Protein AF-A0A0T9E799-F1 (afdb_monomer_lite)

pLDDT: mean 74.89, std 10.92, range [45.69, 91.25]

InterPro domains:
  IPR024516 Mammalian cell 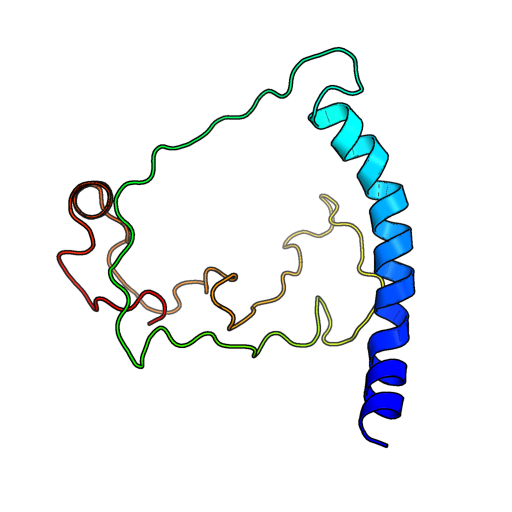entry, C-terminal [PF11887] (2-67)

Foldseek 3Di:
DVVVVVCVQQVQQVVLVVVVCVVCVVVVCVQCQVVPDHHDDDDDQFADEQDDDPPQQPFDDQFAAFQHGGHHNDDDDDPVCPVPGGGDDPGLPDPPPCPDDDDPPPDPVCSYPNDPDDDSHSHD

Secondary structure (DSSP, 8-state):
-HHHHHHHHHHHHHHHHHHHHHHHHHHHHIIIIITSS----------PPPPP-TTTTPPP-B---HHHHSSS-PPP--TTS-SPP----BTTTS-----S----SS-HHHHHH---SS---S--

Sequence (124 aa):
MPTATLLDTYSPELFCMIRNFHDAAPKVADAVGGNGYSLAAAGTILGAPNPYVYPDNLPRVNAHGGPGGRPGCWQTITRELWPAPYLVMDTGASLAPYNHVELGQPMFTEYVWGRQYGENTINP

Structure (mmCIF, N/CA/C/O backbone):
data_AF-A0A0T9E799-F1
#
_entry.id   AF-A0A0T9E799-F1
#
loop_
_atom_site.group_PDB
_atom_site.id
_atom_site.type_symbol
_atom_site.label_atom_id
_atom_site.label_alt_id
_atom_site.label_comp_id
_atom_site.label_asym_id
_atom_site.label_entity_id
_atom_site.label_seq_id
_atom_site.pdbx_PDB_ins_code
_atom_site.Cartn_x
_atom_site.Cartn_y
_atom_site.Cartn_z
_atom_site.occupancy
_atom_site.B_iso_or_equiv
_atom_site.auth_seq_id
_atom_site.auth_comp_id
_atom_site.auth_asym_id
_atom_site.auth_atom_id
_atom_site.pdbx_PDB_model_num
ATOM 1 N N . MET A 1 1 ? -30.409 4.178 9.024 1.00 45.69 1 MET A N 1
ATOM 2 C CA . MET A 1 1 ? -29.671 4.701 7.854 1.00 45.69 1 MET A CA 1
ATOM 3 C C . MET A 1 1 ? -28.487 3.788 7.589 1.00 45.69 1 MET A C 1
ATOM 5 O O . MET A 1 1 ? -27.733 3.570 8.530 1.00 45.69 1 MET A O 1
ATOM 9 N N . PRO A 1 2 ? -28.322 3.247 6.372 1.00 74.50 2 PRO A N 1
ATOM 10 C CA . PRO A 1 2 ? -27.256 2.285 6.066 1.00 74.50 2 PRO A CA 1
ATOM 11 C C . PRO A 1 2 ? -25.843 2.857 6.276 1.00 74.50 2 PRO A C 1
ATOM 13 O O . PRO A 1 2 ? -24.923 2.123 6.616 1.00 74.50 2 PRO A O 1
ATOM 16 N N . THR A 1 3 ? -25.677 4.177 6.173 1.00 83.88 3 THR A N 1
ATOM 17 C CA . THR A 1 3 ? -24.398 4.872 6.380 1.00 83.88 3 THR A CA 1
ATOM 18 C C . THR A 1 3 ? -23.917 4.865 7.831 1.00 83.88 3 THR A C 1
ATOM 20 O O . THR A 1 3 ? -22.724 4.719 8.064 1.00 83.88 3 THR A O 1
ATOM 23 N N . ALA A 1 4 ? -24.819 4.982 8.811 1.00 88.88 4 ALA A N 1
ATOM 24 C CA . ALA A 1 4 ? -24.445 5.003 10.227 1.00 88.88 4 ALA A CA 1
ATOM 25 C C . ALA A 1 4 ? -23.967 3.626 10.712 1.00 88.88 4 ALA A C 1
ATOM 27 O O . ALA A 1 4 ? -22.967 3.539 11.412 1.00 88.88 4 ALA A O 1
ATOM 28 N N . THR A 1 5 ? -24.632 2.548 10.286 1.00 87.81 5 THR A N 1
ATOM 29 C CA . THR A 1 5 ? -24.215 1.168 10.589 1.00 87.81 5 THR A CA 1
ATOM 30 C C . THR A 1 5 ? -22.874 0.826 9.941 1.00 87.81 5 THR A C 1
ATOM 32 O O . THR A 1 5 ? -22.042 0.156 10.550 1.00 87.81 5 THR A O 1
ATOM 35 N N . LEU A 1 6 ? -22.638 1.310 8.718 1.00 86.06 6 LEU A N 1
ATOM 36 C CA . LEU A 1 6 ? -21.361 1.129 8.035 1.00 86.06 6 LEU A CA 1
ATOM 37 C C . LEU A 1 6 ? -20.249 1.908 8.748 1.00 86.06 6 LEU A C 1
ATOM 39 O O . LEU A 1 6 ? -19.198 1.343 9.030 1.00 86.06 6 LEU A O 1
ATOM 43 N N . LEU A 1 7 ? -20.501 3.165 9.123 1.00 88.19 7 LEU A N 1
ATOM 44 C CA . LEU A 1 7 ? -19.548 3.954 9.900 1.00 88.19 7 LEU A CA 1
ATOM 45 C C . LEU A 1 7 ? -19.225 3.295 11.245 1.00 88.19 7 LEU A C 1
ATOM 47 O O . LEU A 1 7 ? -18.063 3.257 11.614 1.00 88.19 7 LEU A O 1
ATOM 51 N N . ASP A 1 8 ? -20.217 2.751 11.949 1.00 88.06 8 ASP A N 1
ATOM 52 C CA . ASP A 1 8 ? -20.006 2.048 13.220 1.00 88.06 8 ASP A CA 1
ATOM 53 C C . ASP A 1 8 ? -19.108 0.812 13.036 1.00 88.06 8 ASP A C 1
ATOM 55 O O . ASP A 1 8 ? -18.105 0.657 13.734 1.00 88.06 8 ASP A O 1
ATOM 59 N N . THR A 1 9 ? -19.387 0.011 11.999 1.00 85.06 9 THR A N 1
ATOM 60 C CA . THR A 1 9 ? -18.613 -1.192 11.641 1.00 85.06 9 THR A CA 1
ATOM 61 C C . THR A 1 9 ? -17.149 -0.869 11.321 1.00 85.06 9 THR A C 1
ATOM 63 O O . THR A 1 9 ? -16.252 -1.590 11.752 1.00 85.06 9 THR A O 1
ATOM 66 N N . TYR A 1 10 ? -16.903 0.214 10.579 1.00 85.12 10 TYR A N 1
ATOM 67 C CA . TYR A 1 10 ? -15.571 0.615 10.112 1.00 85.12 10 TYR A CA 1
ATOM 68 C C . TYR A 1 10 ? -14.893 1.679 10.995 1.00 85.12 10 TYR A C 1
ATOM 70 O O . TYR A 1 10 ? -13.739 2.030 10.762 1.00 85.12 10 TYR A O 1
ATOM 78 N N . SER A 1 11 ? -15.554 2.169 12.047 1.00 88.25 11 SER A N 1
ATOM 79 C CA . SER A 1 11 ? -15.011 3.195 12.950 1.00 88.25 11 SER A CA 1
ATOM 80 C C . SER A 1 11 ? -13.632 2.861 13.545 1.0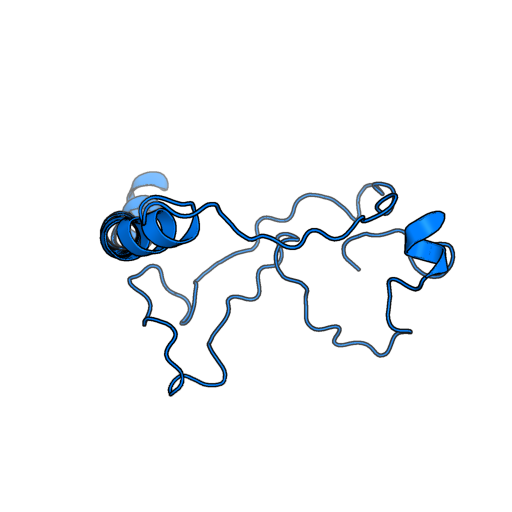0 88.25 11 SER A C 1
ATOM 82 O O . SER A 1 11 ? -12.813 3.782 13.648 1.00 88.25 11 SER A O 1
ATOM 84 N N . PRO A 1 12 ? -13.290 1.590 13.867 1.00 86.56 12 PRO A N 1
ATOM 85 C CA . PRO A 1 12 ? -11.967 1.266 14.393 1.00 86.56 12 PRO A CA 1
ATOM 86 C C . PRO A 1 12 ? -10.843 1.516 13.380 1.00 86.56 12 PRO A C 1
ATOM 88 O O . PRO A 1 12 ? -9.722 1.826 13.781 1.00 86.56 12 PRO A O 1
ATOM 91 N N . GLU A 1 13 ? -11.113 1.428 12.072 1.00 84.38 13 GLU A N 1
ATOM 92 C CA . GLU A 1 13 ? -10.096 1.646 11.036 1.00 84.38 13 GLU A CA 1
ATOM 93 C C . GLU A 1 13 ? -9.587 3.082 11.005 1.00 84.38 13 GLU A C 1
ATOM 95 O O . GLU A 1 13 ? -8.401 3.286 10.764 1.00 84.38 13 GLU A O 1
ATOM 100 N N . LEU A 1 14 ? -10.432 4.074 11.303 1.00 86.88 14 LEU A N 1
ATOM 101 C CA . LEU A 1 14 ? -10.018 5.481 11.331 1.00 86.88 14 LEU A CA 1
ATOM 102 C C . LEU A 1 14 ? -8.944 5.723 12.394 1.00 86.88 14 LEU A C 1
ATOM 104 O O . LEU A 1 14 ? -7.918 6.350 12.128 1.00 86.88 14 LEU A O 1
ATOM 108 N N . PHE A 1 15 ? -9.152 5.175 13.592 1.00 88.69 15 PHE A N 1
ATOM 109 C CA . PHE A 1 15 ? -8.154 5.238 14.654 1.00 88.69 15 PHE A CA 1
ATOM 110 C C . PHE A 1 15 ? -6.859 4.523 14.243 1.00 88.69 15 PHE A C 1
ATOM 112 O O . PHE A 1 15 ? -5.763 5.061 14.408 1.00 88.69 15 PHE A O 1
ATOM 119 N N . CYS A 1 16 ? -6.976 3.327 13.665 1.00 87.31 16 CYS A N 1
ATOM 120 C CA . CYS A 1 16 ? -5.823 2.525 13.273 1.00 87.31 16 CYS A CA 1
ATOM 121 C C . CYS A 1 16 ? -5.042 3.135 12.106 1.00 87.31 16 CYS A C 1
ATOM 123 O O . CYS A 1 16 ? -3.816 3.055 12.106 1.00 87.31 16 CYS A O 1
ATOM 125 N N . MET A 1 17 ? -5.718 3.798 11.163 1.00 86.31 17 MET A N 1
ATOM 126 C CA . MET A 1 17 ? -5.088 4.603 10.121 1.00 86.31 17 MET A CA 1
ATOM 127 C C . MET A 1 17 ? -4.183 5.653 10.771 1.00 86.31 17 MET A C 1
ATOM 129 O O . MET A 1 17 ? -2.982 5.653 10.520 1.00 86.31 17 MET A O 1
ATOM 133 N N . ILE A 1 18 ? -4.728 6.497 11.652 1.00 91.25 18 ILE A N 1
ATOM 134 C CA . ILE A 1 18 ? -3.975 7.592 12.283 1.00 91.25 18 ILE A CA 1
ATOM 135 C C . ILE A 1 18 ? -2.782 7.054 13.084 1.00 91.25 18 ILE A C 1
ATOM 137 O O . ILE A 1 18 ? -1.658 7.525 12.904 1.00 91.25 18 ILE A O 1
ATOM 141 N N . ARG A 1 19 ? -3.002 6.037 13.928 1.00 90.12 19 ARG A N 1
ATOM 142 C CA . ARG A 1 19 ? -1.941 5.409 14.730 1.00 90.12 19 ARG A CA 1
ATOM 143 C C . ARG A 1 19 ? -0.825 4.841 13.851 1.00 90.12 19 ARG A C 1
ATOM 145 O O . ARG A 1 19 ? 0.347 5.109 14.085 1.00 90.12 19 ARG A O 1
ATOM 152 N N . ASN A 1 20 ? -1.181 4.079 12.819 1.00 87.31 20 ASN A N 1
ATOM 153 C CA . ASN A 1 20 ? -0.188 3.446 11.956 1.00 87.31 20 ASN A CA 1
ATOM 154 C C . ASN A 1 20 ? 0.563 4.480 11.104 1.00 87.31 20 ASN A C 1
ATOM 156 O O . ASN A 1 20 ? 1.752 4.299 10.858 1.00 87.31 20 ASN A O 1
ATOM 160 N N . PHE A 1 21 ? -0.086 5.576 10.691 1.00 87.81 21 PHE A N 1
ATOM 161 C CA . PHE A 1 21 ? 0.598 6.690 10.029 1.00 87.81 21 PHE A CA 1
ATOM 162 C C . PHE A 1 21 ? 1.619 7.353 10.949 1.00 87.81 21 PHE A C 1
ATOM 164 O O . PHE A 1 21 ? 2.731 7.616 10.503 1.00 87.81 21 PHE A O 1
ATOM 171 N N . HIS A 1 22 ? 1.282 7.576 12.220 1.00 90.81 22 HIS A N 1
ATOM 172 C CA . HIS A 1 22 ? 2.232 8.091 13.206 1.00 90.81 22 HIS A CA 1
ATOM 173 C C . HIS A 1 22 ? 3.469 7.184 13.333 1.00 90.81 22 HIS A C 1
ATOM 175 O O . HIS A 1 22 ? 4.596 7.672 13.300 1.00 90.81 22 HIS A O 1
ATOM 181 N N . ASP A 1 23 ? 3.275 5.865 13.399 1.00 89.38 23 ASP A N 1
ATOM 182 C CA . ASP A 1 23 ? 4.375 4.907 13.576 1.00 89.38 23 ASP A CA 1
ATOM 183 C C . ASP A 1 23 ? 5.196 4.670 12.291 1.00 89.38 23 ASP A C 1
ATOM 185 O O . ASP A 1 23 ? 6.379 4.315 12.352 1.00 89.38 23 ASP A O 1
ATOM 189 N N . ALA A 1 24 ? 4.575 4.830 11.117 1.00 87.62 24 ALA A N 1
ATOM 190 C CA . ALA A 1 24 ? 5.209 4.634 9.813 1.00 87.62 24 ALA A CA 1
ATOM 191 C C . ALA A 1 24 ? 5.902 5.898 9.285 1.00 87.62 24 ALA A C 1
ATOM 193 O O . ALA A 1 24 ? 6.944 5.785 8.640 1.00 87.62 24 ALA A O 1
ATOM 194 N N . ALA A 1 25 ? 5.365 7.087 9.574 1.00 90.44 25 ALA A N 1
ATOM 195 C CA . ALA A 1 25 ? 5.890 8.365 9.098 1.00 90.44 25 ALA A CA 1
ATOM 196 C C . ALA A 1 25 ? 7.401 8.555 9.332 1.00 90.44 25 ALA A C 1
ATOM 198 O O . ALA A 1 25 ? 8.085 8.866 8.356 1.00 90.44 25 ALA A O 1
ATOM 199 N N . PRO A 1 26 ? 7.969 8.330 10.537 1.00 90.38 26 PRO A N 1
ATOM 200 C CA . PRO A 1 26 ? 9.407 8.511 10.741 1.00 90.38 26 PRO A CA 1
ATOM 201 C C . PRO A 1 26 ? 10.240 7.497 9.944 1.00 90.38 26 PRO A C 1
ATOM 203 O O . PRO A 1 26 ? 11.259 7.855 9.367 1.00 90.38 26 PRO A O 1
ATOM 206 N N . LYS A 1 27 ? 9.772 6.248 9.823 1.00 87.56 27 LYS A N 1
ATOM 207 C CA . LYS A 1 27 ? 10.468 5.196 9.060 1.00 87.56 27 LYS A CA 1
ATOM 208 C C . LYS A 1 27 ? 10.508 5.514 7.568 1.00 87.56 27 LYS A C 1
ATOM 210 O O . LYS A 1 27 ? 11.519 5.289 6.911 1.00 87.56 27 LYS A O 1
ATOM 215 N N . VAL A 1 28 ? 9.399 6.027 7.033 1.00 86.50 28 VAL A N 1
ATOM 216 C CA . VAL A 1 28 ? 9.327 6.476 5.640 1.00 86.50 28 VAL A CA 1
ATOM 217 C C . VAL A 1 28 ? 10.208 7.701 5.446 1.00 86.50 28 VAL A C 1
ATOM 219 O O . VAL A 1 28 ? 10.962 7.724 4.482 1.00 86.50 28 VAL A O 1
ATOM 222 N N . ALA A 1 29 ? 10.166 8.673 6.364 1.00 87.94 29 ALA A N 1
ATOM 223 C CA . ALA A 1 29 ? 11.025 9.851 6.313 1.00 87.94 29 ALA A CA 1
ATOM 224 C C . ALA A 1 29 ? 12.504 9.452 6.223 1.00 87.94 29 ALA A C 1
ATOM 226 O O . ALA A 1 29 ? 13.184 9.898 5.306 1.00 87.94 29 ALA A O 1
ATOM 227 N N . ASP A 1 30 ? 12.975 8.540 7.075 1.00 87.25 30 ASP A N 1
ATOM 228 C CA . ASP A 1 30 ? 14.351 8.033 7.017 1.00 87.25 30 ASP A CA 1
ATOM 229 C C . ASP A 1 30 ? 14.667 7.322 5.692 1.00 87.25 30 ASP A C 1
ATOM 231 O O . ASP A 1 30 ? 15.753 7.499 5.142 1.00 87.25 30 ASP A O 1
ATOM 235 N N . ALA A 1 31 ? 13.725 6.553 5.139 1.00 85.62 31 ALA A N 1
ATOM 236 C CA . ALA A 1 31 ? 13.921 5.839 3.876 1.00 85.62 31 ALA A CA 1
ATOM 237 C C . ALA A 1 31 ? 13.979 6.768 2.650 1.00 85.62 31 ALA A C 1
ATOM 239 O O . ALA A 1 31 ? 14.699 6.478 1.694 1.00 85.62 31 ALA A O 1
ATOM 240 N N . VAL A 1 32 ? 13.226 7.875 2.663 1.00 87.50 32 VAL A N 1
ATOM 241 C CA . VAL A 1 32 ? 13.140 8.826 1.538 1.00 87.50 32 VAL A CA 1
ATOM 242 C C . VAL A 1 32 ? 14.101 10.014 1.655 1.00 87.50 32 VAL A C 1
ATOM 244 O O . VAL A 1 32 ? 14.094 10.888 0.791 1.00 87.50 32 VAL A O 1
ATOM 247 N N . GLY A 1 33 ? 14.942 10.034 2.691 1.00 84.06 33 GLY A N 1
ATOM 248 C CA . GLY A 1 33 ? 16.059 10.970 2.828 1.00 84.06 33 GLY A CA 1
ATOM 249 C C . GLY A 1 33 ? 15.954 12.025 3.927 1.00 84.06 33 GLY A C 1
ATOM 250 O O . GLY A 1 33 ? 16.784 12.927 4.015 1.00 84.06 33 GLY A O 1
ATOM 251 N N . GLY A 1 34 ? 14.984 11.887 4.829 1.00 83.94 34 GLY A N 1
ATOM 252 C CA . GLY A 1 34 ? 14.924 12.616 6.100 1.00 83.94 34 GLY A CA 1
ATOM 253 C C . GLY A 1 34 ? 16.109 12.333 7.035 1.00 83.94 34 GLY A C 1
ATOM 254 O O . GLY A 1 34 ? 16.361 13.112 7.949 1.00 83.94 34 GLY A O 1
ATOM 255 N N . ASN A 1 35 ? 16.887 11.281 6.760 1.00 83.88 35 ASN A N 1
ATOM 256 C CA . ASN A 1 35 ? 18.142 10.945 7.436 1.00 83.88 35 ASN A CA 1
ATOM 257 C C . ASN A 1 35 ? 19.385 11.655 6.848 1.00 83.88 35 ASN A C 1
ATOM 259 O O . ASN A 1 35 ? 20.507 11.362 7.262 1.00 83.88 35 ASN A O 1
ATOM 263 N N . GLY A 1 36 ? 19.211 12.554 5.871 1.00 84.81 36 GLY A N 1
ATOM 264 C CA . GLY A 1 36 ? 20.301 13.286 5.214 1.00 84.81 36 GLY A CA 1
ATOM 265 C C . GLY A 1 36 ? 20.970 12.552 4.044 1.00 84.81 36 GLY A C 1
ATOM 266 O O . GLY A 1 36 ? 21.870 13.112 3.421 1.00 84.81 36 GLY A O 1
ATOM 267 N N . TYR A 1 37 ? 20.528 11.336 3.714 1.00 83.44 37 TYR A N 1
ATOM 268 C CA . TYR A 1 37 ? 20.956 10.584 2.531 1.00 83.44 37 TYR A CA 1
ATOM 269 C C . TYR A 1 37 ? 19.852 10.571 1.467 1.00 83.44 37 TYR A C 1
ATOM 271 O O . TYR A 1 37 ? 18.704 10.867 1.759 1.00 83.44 37 TYR A O 1
ATOM 279 N N . SER A 1 38 ? 20.163 10.256 0.208 1.00 82.50 38 SER A N 1
ATOM 280 C CA . SER A 1 38 ? 19.126 10.135 -0.826 1.00 82.50 38 SER A CA 1
ATOM 281 C C . SER A 1 38 ? 18.402 8.789 -0.747 1.00 82.50 38 SER A C 1
ATOM 283 O O .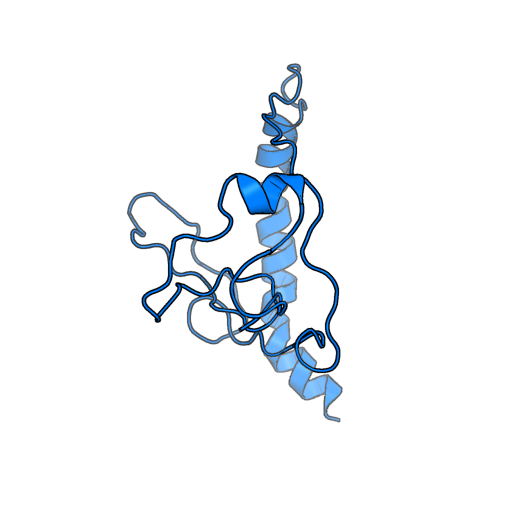 SER A 1 38 ? 19.005 7.775 -0.393 1.00 82.50 38 SER A O 1
ATOM 285 N N . LEU A 1 39 ? 17.137 8.759 -1.176 1.00 85.25 39 LEU A N 1
ATOM 286 C CA . LEU A 1 39 ? 16.414 7.515 -1.447 1.00 85.25 39 LEU A CA 1
ATOM 287 C C . LEU A 1 39 ? 17.206 6.656 -2.450 1.00 85.25 39 LEU A C 1
ATOM 289 O O . LEU A 1 39 ? 17.473 7.091 -3.570 1.00 85.25 39 LEU A O 1
ATOM 293 N N . ALA A 1 40 ? 17.540 5.425 -2.063 1.00 76.75 40 ALA A N 1
ATOM 294 C CA . ALA A 1 40 ? 18.083 4.413 -2.963 1.00 76.75 40 ALA A CA 1
ATOM 295 C C . ALA A 1 40 ? 16.957 3.459 -3.379 1.00 76.75 40 ALA A C 1
ATOM 297 O O . ALA A 1 40 ? 16.538 2.604 -2.600 1.00 76.75 40 ALA A O 1
ATOM 298 N N . ALA A 1 41 ? 16.457 3.611 -4.605 1.00 77.44 41 ALA A N 1
ATOM 299 C CA . ALA A 1 41 ? 15.436 2.737 -5.174 1.00 77.44 41 ALA A CA 1
ATOM 300 C C . ALA A 1 41 ? 15.946 2.066 -6.452 1.00 77.44 41 ALA A C 1
ATOM 302 O O . ALA A 1 41 ? 16.633 2.685 -7.263 1.00 77.44 41 ALA A O 1
ATOM 303 N N . ALA A 1 42 ? 15.575 0.801 -6.637 1.00 79.12 42 ALA A N 1
ATOM 304 C CA . ALA A 1 42 ? 15.762 0.078 -7.886 1.00 79.12 42 ALA A CA 1
ATOM 305 C C . ALA A 1 42 ? 14.411 -0.006 -8.604 1.00 79.12 42 ALA A C 1
ATOM 307 O O . ALA A 1 42 ? 13.450 -0.553 -8.066 1.00 79.12 42 ALA A O 1
ATOM 308 N N . GLY A 1 43 ? 14.336 0.564 -9.804 1.00 73.19 43 GLY A N 1
ATOM 309 C CA . GLY A 1 43 ? 13.193 0.408 -10.697 1.00 73.19 43 GLY A CA 1
ATOM 310 C C . GLY A 1 43 ? 13.430 -0.725 -11.690 1.00 73.19 43 GLY A C 1
ATOM 311 O O . GLY A 1 43 ? 14.570 -1.018 -12.050 1.00 73.19 43 GLY A O 1
ATOM 312 N N . THR A 1 44 ? 12.351 -1.338 -12.164 1.00 72.38 44 THR A N 1
ATOM 313 C CA . THR A 1 44 ? 12.380 -2.205 -13.346 1.00 72.38 44 THR A CA 1
ATOM 314 C C . THR A 1 44 ? 11.662 -1.496 -14.485 1.00 72.38 44 THR A C 1
ATOM 316 O O . THR A 1 44 ? 10.656 -0.819 -14.271 1.00 72.38 44 THR A O 1
ATOM 319 N N . ILE A 1 45 ? 12.196 -1.612 -15.702 1.00 67.88 45 ILE A N 1
ATOM 320 C CA . ILE A 1 45 ? 11.474 -1.172 -16.894 1.00 67.88 45 ILE A CA 1
ATOM 321 C C . ILE A 1 45 ? 10.491 -2.287 -17.232 1.00 67.88 45 ILE A C 1
ATOM 323 O O . ILE A 1 45 ? 10.891 -3.382 -17.622 1.00 67.88 45 ILE A O 1
ATOM 327 N N . LEU A 1 46 ? 9.209 -2.001 -17.038 1.00 68.19 46 LEU A N 1
ATOM 328 C CA . LEU A 1 46 ? 8.113 -2.855 -17.470 1.00 68.19 46 LEU A CA 1
ATOM 329 C C . LEU A 1 46 ? 7.672 -2.366 -18.852 1.00 68.19 46 LEU A C 1
ATOM 331 O O . LEU A 1 46 ? 7.528 -1.160 -19.057 1.00 68.19 46 LEU A O 1
ATOM 335 N N . GLY A 1 47 ? 7.514 -3.277 -19.810 1.00 67.25 47 GLY A N 1
ATOM 336 C CA . GLY A 1 47 ? 6.986 -2.912 -21.121 1.00 67.25 47 GLY A CA 1
ATOM 337 C C . GLY A 1 47 ? 5.466 -2.813 -21.135 1.00 67.25 47 GLY A C 1
ATOM 338 O O . GLY A 1 47 ? 4.832 -2.585 -20.103 1.00 67.25 47 GLY A O 1
ATOM 339 N N . ALA A 1 48 ? 4.884 -2.931 -22.327 1.00 68.75 48 ALA A N 1
ATOM 340 C CA . ALA A 1 48 ? 3.463 -2.680 -22.520 1.00 68.75 48 ALA A CA 1
ATOM 341 C C . ALA A 1 48 ? 2.610 -3.678 -21.710 1.00 68.75 48 ALA A C 1
ATOM 343 O O . ALA A 1 48 ? 2.757 -4.888 -21.901 1.00 68.75 48 ALA A O 1
ATOM 344 N N . PRO A 1 49 ? 1.718 -3.199 -20.822 1.00 68.25 49 PRO A N 1
ATOM 345 C CA . PRO A 1 49 ? 0.778 -4.075 -20.139 1.00 68.25 49 PRO A CA 1
ATOM 346 C C . PRO A 1 49 ? -0.223 -4.667 -21.137 1.00 68.25 49 PRO A C 1
ATOM 348 O O . PRO A 1 49 ? -0.416 -4.145 -22.240 1.00 68.25 49 PRO A O 1
ATOM 351 N N . ASN A 1 50 ? -0.893 -5.743 -20.729 1.00 71.88 50 ASN A N 1
ATOM 352 C CA . ASN A 1 50 ? -1.932 -6.366 -21.546 1.00 71.88 50 ASN A CA 1
ATOM 353 C C . ASN A 1 50 ? -3.075 -5.379 -21.839 1.00 71.88 50 ASN A C 1
ATOM 355 O O . ASN A 1 50 ? -3.410 -4.550 -20.985 1.00 71.88 50 ASN A O 1
ATOM 359 N N . PRO A 1 51 ? -3.679 -5.450 -23.040 1.00 73.94 51 PRO A N 1
ATOM 360 C CA . PRO A 1 51 ? -4.782 -4.577 -23.403 1.00 73.94 51 PRO A CA 1
ATOM 361 C C . PRO A 1 51 ? -5.993 -4.815 -22.499 1.00 73.94 51 PRO A C 1
ATOM 363 O O . PRO A 1 51 ? -6.257 -5.924 -22.036 1.00 73.94 51 PRO A O 1
ATOM 366 N N . TYR A 1 52 ? -6.765 -3.756 -22.270 1.00 74.31 52 TYR A N 1
ATOM 367 C CA . TYR A 1 52 ? -8.014 -3.864 -21.534 1.00 74.31 52 TYR A CA 1
ATOM 368 C C . TYR A 1 52 ? -9.061 -4.631 -22.356 1.00 74.31 52 TYR A C 1
ATOM 370 O O . TYR A 1 52 ? -9.383 -4.219 -23.471 1.00 74.31 52 TYR A O 1
ATOM 378 N N . VAL A 1 53 ? -9.629 -5.701 -21.797 1.00 80.06 53 VAL A N 1
ATOM 379 C CA . VAL A 1 53 ? -10.707 -6.485 -22.411 1.00 80.06 53 VAL A CA 1
ATOM 380 C C . VAL A 1 53 ? -11.975 -6.319 -21.579 1.00 80.06 53 VAL A C 1
ATOM 382 O O . VAL A 1 53 ? -12.003 -6.630 -20.391 1.00 80.06 53 VAL A O 1
ATOM 385 N N . TYR A 1 54 ? -13.029 -5.792 -22.201 1.00 78.69 54 TYR A N 1
ATOM 386 C CA . TYR A 1 54 ? -14.358 -5.709 -21.599 1.00 78.69 54 TYR A CA 1
ATOM 387 C C . TYR A 1 54 ? -15.147 -6.992 -21.911 1.00 78.69 54 TYR A C 1
ATOM 389 O O . TYR A 1 54 ? -15.141 -7.398 -23.076 1.00 78.69 54 TYR A O 1
ATOM 397 N N . PRO A 1 55 ? -15.880 -7.589 -20.949 1.00 82.94 55 PRO A N 1
ATOM 398 C CA . PRO A 1 55 ? -16.109 -7.148 -19.564 1.00 82.94 55 PRO A CA 1
ATOM 399 C C . PRO A 1 55 ? -15.119 -7.711 -18.525 1.00 82.94 55 PRO A C 1
ATOM 401 O O . PRO A 1 55 ? -15.230 -7.379 -17.345 1.00 82.94 55 PRO A O 1
ATOM 404 N N . ASP A 1 56 ? -14.161 -8.539 -18.936 1.00 75.50 56 ASP A N 1
ATOM 405 C CA . ASP A 1 56 ? -13.333 -9.344 -18.024 1.00 75.50 56 ASP A CA 1
ATOM 406 C C . ASP A 1 56 ? -12.455 -8.502 -17.081 1.00 75.50 56 ASP A C 1
ATOM 408 O O . ASP A 1 56 ? -12.276 -8.843 -15.912 1.00 75.50 56 ASP A O 1
ATOM 412 N N . ASN A 1 57 ? -11.993 -7.336 -17.541 1.00 74.62 57 ASN A N 1
AT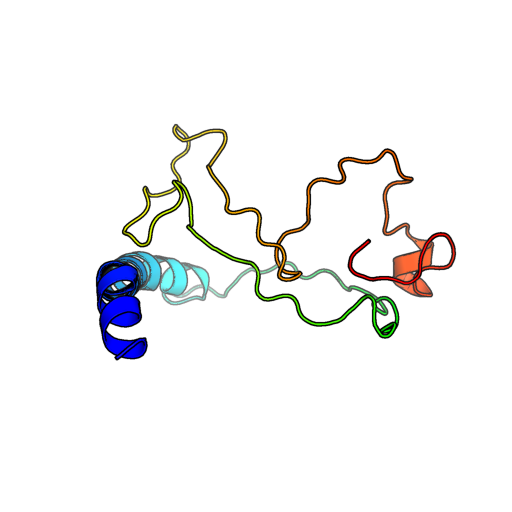OM 413 C CA . ASN A 1 57 ? -11.155 -6.422 -16.762 1.00 74.62 57 ASN A CA 1
ATOM 414 C C . ASN A 1 57 ? -11.959 -5.354 -15.993 1.00 74.62 57 ASN A C 1
ATOM 416 O O . ASN A 1 57 ? -11.431 -4.289 -15.659 1.00 74.62 57 ASN A O 1
ATOM 420 N N . LEU A 1 58 ? -13.255 -5.556 -15.739 1.00 83.25 58 LEU A N 1
ATOM 421 C CA . LEU A 1 58 ? -14.032 -4.610 -14.931 1.00 83.25 58 LEU A CA 1
ATOM 422 C C . LEU A 1 58 ? -13.430 -4.467 -13.519 1.00 83.25 58 LEU A C 1
ATOM 424 O O . LEU A 1 58 ? -13.102 -5.480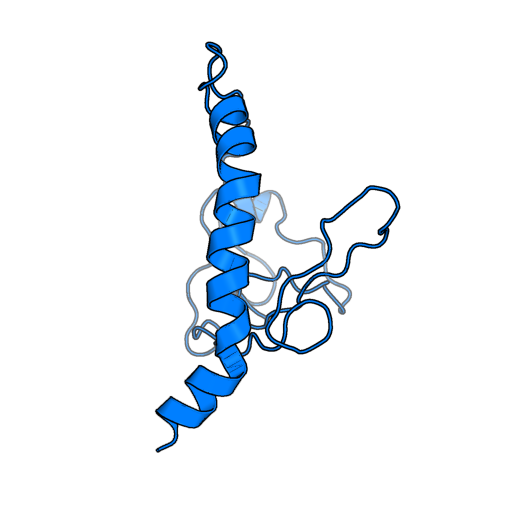 -12.898 1.00 83.25 58 LEU A O 1
ATOM 428 N N . PRO A 1 59 ? -13.300 -3.234 -12.984 1.00 78.19 59 PRO A N 1
ATOM 429 C CA . PRO A 1 59 ? -12.841 -3.033 -11.617 1.00 78.19 59 PRO A CA 1
ATOM 430 C C . PRO A 1 59 ? -13.730 -3.797 -10.637 1.00 78.19 59 PRO A C 1
ATOM 432 O O . PRO A 1 59 ? -14.939 -3.568 -10.564 1.00 78.19 59 PRO A O 1
ATOM 435 N N . ARG A 1 60 ? -13.120 -4.701 -9.875 1.00 79.69 60 ARG A N 1
ATOM 436 C CA . ARG A 1 60 ? -13.789 -5.436 -8.805 1.00 79.69 60 ARG A CA 1
ATOM 437 C C . ARG A 1 60 ? -13.528 -4.737 -7.477 1.00 79.69 60 ARG A C 1
ATOM 439 O O . ARG A 1 60 ? -12.461 -4.168 -7.258 1.00 79.69 60 ARG A O 1
ATOM 446 N N . VAL A 1 61 ? -14.529 -4.739 -6.602 1.00 77.81 61 VAL A N 1
ATOM 447 C CA . VAL A 1 61 ? -14.498 -4.054 -5.295 1.00 77.81 61 VAL A CA 1
ATOM 448 C C . VAL A 1 61 ? -14.815 -5.017 -4.151 1.00 77.81 61 VAL A C 1
ATOM 450 O O . VAL A 1 61 ? -15.469 -4.656 -3.181 1.00 77.81 61 VAL A O 1
ATOM 453 N N . ASN A 1 62 ? -14.352 -6.260 -4.267 1.00 74.38 62 ASN A N 1
ATOM 454 C CA . ASN A 1 62 ? -14.683 -7.352 -3.349 1.00 74.38 62 ASN A CA 1
ATOM 455 C C . ASN A 1 62 ? -13.618 -7.547 -2.244 1.00 74.38 62 ASN A C 1
ATOM 457 O O . ASN A 1 62 ? -13.420 -8.644 -1.725 1.00 74.38 62 ASN A O 1
ATOM 461 N N . ALA A 1 63 ? -12.881 -6.485 -1.895 1.00 75.12 63 ALA A N 1
ATOM 462 C CA . ALA A 1 63 ? -11.955 -6.503 -0.765 1.00 75.12 63 ALA A CA 1
ATOM 463 C C . ALA A 1 63 ? -12.723 -6.273 0.538 1.00 75.12 63 ALA A C 1
ATOM 465 O O . ALA A 1 63 ? -13.225 -5.176 0.787 1.00 75.12 63 ALA A O 1
ATOM 466 N N . HIS A 1 64 ? -12.762 -7.284 1.401 1.00 72.31 64 HIS A N 1
ATOM 467 C CA . HIS A 1 64 ? -13.420 -7.189 2.699 1.00 72.31 64 HIS A CA 1
ATOM 468 C C . HIS A 1 64 ? -12.576 -7.830 3.792 1.00 72.31 64 HIS A C 1
ATOM 470 O O . HIS A 1 64 ? -11.888 -8.813 3.547 1.00 72.31 64 HIS A O 1
ATOM 476 N N . GLY A 1 65 ? -12.675 -7.284 5.007 1.00 67.81 65 GLY A N 1
ATOM 477 C CA . GLY A 1 65 ? -12.184 -7.924 6.225 1.00 67.81 65 GLY A CA 1
ATOM 478 C C . GLY A 1 65 ? -10.701 -8.280 6.177 1.00 67.81 65 GLY A C 1
ATOM 479 O O . GLY A 1 65 ? -10.374 -9.451 6.012 1.00 67.81 65 GLY A O 1
ATOM 480 N N . GLY A 1 66 ? -9.825 -7.285 6.382 1.00 66.56 66 GLY A N 1
ATOM 481 C CA . GLY A 1 66 ? -8.369 -7.466 6.521 1.00 66.56 66 GLY A CA 1
ATOM 482 C C . GLY A 1 66 ? -7.955 -8.574 7.513 1.00 66.56 66 GLY A C 1
ATOM 483 O O . GLY A 1 66 ? -8.814 -9.219 8.095 1.00 66.56 66 GLY A O 1
ATOM 484 N N . PRO A 1 67 ? -6.655 -8.818 7.739 1.00 64.12 67 PRO A N 1
ATOM 485 C CA . PRO A 1 67 ? -6.096 -9.992 8.440 1.00 64.12 67 PRO A CA 1
ATOM 486 C C . PRO A 1 67 ? -6.858 -10.571 9.665 1.00 64.12 67 PRO A C 1
ATOM 488 O O . PRO A 1 67 ? -6.440 -10.381 10.798 1.00 64.12 67 PRO A O 1
ATOM 491 N N . GLY A 1 68 ? -7.932 -11.351 9.479 1.00 65.62 68 GLY A N 1
ATOM 492 C CA . GLY A 1 68 ? -8.835 -11.780 10.568 1.00 65.62 68 GLY A CA 1
ATOM 493 C C . GLY A 1 68 ? -10.322 -11.438 10.361 1.00 65.62 68 GLY A C 1
ATOM 494 O O . GLY A 1 68 ? -11.138 -11.669 11.253 1.00 65.62 68 GLY A O 1
ATOM 495 N N . GLY A 1 69 ? -10.691 -10.893 9.198 1.00 72.88 69 GLY A N 1
ATOM 496 C CA . GLY A 1 69 ? -12.068 -10.711 8.736 1.00 72.88 69 GLY A CA 1
ATOM 497 C C . GLY A 1 69 ? -12.809 -9.500 9.309 1.00 72.88 69 GLY A C 1
ATOM 498 O O . GLY A 1 69 ? -14.024 -9.416 9.136 1.00 72.88 69 GLY A O 1
ATOM 499 N N . ARG A 1 70 ? -12.137 -8.574 10.012 1.00 74.38 70 ARG A N 1
ATOM 500 C CA . ARG A 1 70 ? -12.792 -7.446 10.713 1.00 74.38 70 ARG A CA 1
ATOM 501 C C . ARG A 1 70 ? -12.004 -6.131 10.647 1.00 74.38 70 ARG A C 1
ATOM 503 O O . ARG A 1 70 ? -10.793 -6.182 10.766 1.00 74.38 70 ARG A O 1
ATOM 510 N N . PRO A 1 71 ? -12.651 -4.960 10.546 1.00 76.94 71 PRO A N 1
ATOM 511 C CA . PRO A 1 71 ? -11.997 -3.653 10.681 1.00 76.94 71 PRO A CA 1
ATOM 512 C C . PRO A 1 71 ? -11.218 -3.525 12.000 1.00 76.94 71 PRO A C 1
ATOM 514 O O . PRO A 1 71 ? -11.766 -3.819 13.065 1.00 76.94 71 PRO A O 1
ATOM 517 N N . GLY A 1 72 ? -9.952 -3.093 11.968 1.00 79.06 72 GLY A N 1
ATOM 518 C CA . GLY A 1 72 ? -9.185 -2.933 13.206 1.00 79.06 72 GLY A CA 1
ATOM 519 C C . GLY A 1 72 ? -7.680 -2.719 13.072 1.00 79.06 72 GLY A C 1
ATOM 520 O O . GLY A 1 72 ? -7.113 -2.586 11.988 1.00 79.06 72 GLY A O 1
ATOM 521 N N . CYS A 1 73 ? -7.031 -2.660 14.236 1.00 78.75 73 CYS A N 1
ATOM 522 C CA . CYS A 1 73 ? -5.600 -2.416 14.371 1.00 78.75 73 CYS A CA 1
ATOM 523 C C . CYS A 1 73 ? -4.863 -3.744 14.268 1.00 78.75 73 CYS A C 1
ATOM 525 O O . CYS A 1 73 ? -4.778 -4.496 15.239 1.00 78.75 73 CYS A O 1
ATOM 527 N N . TRP A 1 74 ? -4.331 -4.021 13.085 1.00 75.69 74 TRP A N 1
ATOM 528 C CA . TRP A 1 74 ? -3.594 -5.248 12.817 1.00 75.69 74 TRP A CA 1
ATOM 529 C C . TRP A 1 74 ? -2.261 -5.312 13.567 1.00 75.69 74 TRP A C 1
ATOM 531 O O . TRP A 1 74 ? -1.677 -4.286 13.932 1.00 75.69 74 TRP A O 1
ATOM 541 N N . GLN A 1 75 ? -1.797 -6.542 13.802 1.00 75.75 75 GLN A N 1
ATOM 542 C CA . GLN A 1 75 ? -0.469 -6.807 14.350 1.00 75.75 75 GLN A CA 1
ATOM 543 C C . GLN A 1 75 ? 0.590 -6.296 13.374 1.00 75.75 75 GLN A C 1
ATOM 545 O O . GLN A 1 75 ? 0.446 -6.425 12.157 1.00 75.75 75 GLN A O 1
ATOM 550 N N . THR A 1 76 ? 1.668 -5.721 13.900 1.00 77.38 76 THR A N 1
ATOM 551 C CA . THR A 1 76 ? 2.823 -5.378 13.071 1.00 77.38 76 THR A CA 1
ATOM 552 C C . THR A 1 76 ? 3.440 -6.657 12.529 1.00 77.38 76 THR A C 1
ATOM 554 O O . THR A 1 76 ? 3.628 -7.610 13.284 1.00 77.38 76 THR A O 1
ATOM 557 N N . ILE A 1 77 ? 3.785 -6.674 11.242 1.00 78.31 77 ILE A N 1
ATOM 558 C CA . ILE A 1 77 ? 4.488 -7.809 10.647 1.00 78.31 77 ILE A CA 1
ATOM 559 C C . ILE A 1 77 ? 5.898 -7.855 11.242 1.00 78.31 77 ILE A C 1
ATOM 561 O O . ILE A 1 77 ? 6.729 -6.990 10.961 1.00 78.31 77 ILE A O 1
ATOM 565 N N . THR A 1 78 ? 6.147 -8.850 12.089 1.00 82.94 78 THR A N 1
ATOM 566 C CA . THR A 1 78 ? 7.469 -9.153 12.644 1.00 82.94 78 THR A CA 1
ATOM 567 C C . THR A 1 78 ? 8.008 -10.449 12.041 1.00 82.94 78 THR A C 1
ATOM 569 O O . THR A 1 78 ? 7.287 -11.174 11.354 1.00 82.94 78 THR A O 1
ATOM 572 N N . ARG A 1 79 ? 9.290 -10.756 12.268 1.00 80.25 79 ARG A N 1
ATOM 573 C CA . ARG A 1 79 ? 9.918 -11.980 11.730 1.00 80.25 79 ARG A CA 1
ATOM 574 C C . ARG A 1 79 ? 9.317 -13.256 12.320 1.00 80.25 79 ARG A C 1
ATOM 576 O O . ARG A 1 79 ? 9.382 -14.306 11.693 1.00 80.25 79 ARG A O 1
ATOM 583 N N . GLU A 1 80 ? 8.731 -13.152 13.504 1.00 85.81 80 GLU A N 1
ATOM 584 C CA . GLU A 1 80 ? 8.078 -14.241 14.225 1.00 85.81 80 GLU A CA 1
ATOM 585 C C . GLU A 1 80 ? 6.652 -14.498 13.707 1.00 85.81 80 GLU A C 1
ATOM 587 O O . GLU A 1 80 ? 6.110 -15.581 13.914 1.00 85.81 80 GLU A O 1
ATOM 592 N N . LEU A 1 81 ? 6.055 -13.534 12.991 1.00 80.62 81 LEU A N 1
ATOM 593 C CA . LEU A 1 81 ? 4.747 -13.652 12.343 1.00 80.62 81 LEU A CA 1
ATOM 594 C C . LEU A 1 81 ? 4.904 -14.197 10.913 1.00 80.62 81 LEU A C 1
ATOM 596 O O . LEU A 1 81 ? 4.510 -13.550 9.942 1.00 80.62 81 LEU A O 1
ATOM 600 N N . TRP A 1 82 ? 5.521 -15.375 10.778 1.00 77.75 82 TRP A N 1
ATOM 601 C CA . TRP A 1 82 ? 5.700 -16.049 9.490 1.00 77.75 82 TRP A CA 1
ATOM 602 C C . TRP A 1 82 ? 4.915 -17.371 9.428 1.00 77.75 82 TRP A C 1
ATOM 604 O O . TRP A 1 82 ? 5.081 -18.202 10.322 1.00 77.75 82 TRP A O 1
ATOM 614 N N . PRO A 1 83 ? 4.109 -17.620 8.376 1.00 79.12 83 PRO A N 1
ATOM 615 C CA . PRO A 1 83 ? 3.813 -16.737 7.243 1.00 79.12 83 PRO A CA 1
ATOM 616 C C . PRO A 1 83 ? 2.910 -15.557 7.639 1.00 79.12 83 PRO A C 1
ATOM 618 O O . PRO A 1 83 ? 1.928 -15.728 8.362 1.00 79.12 83 PRO A O 1
ATOM 621 N N . ALA A 1 84 ? 3.244 -14.357 7.154 1.00 77.56 84 ALA A N 1
ATOM 622 C CA . ALA A 1 84 ? 2.493 -13.149 7.484 1.00 77.56 84 ALA A CA 1
ATOM 623 C C . ALA A 1 84 ? 1.076 -13.214 6.885 1.00 77.56 84 ALA A C 1
ATOM 625 O O . ALA A 1 84 ? 0.933 -13.524 5.697 1.00 77.56 84 ALA A O 1
ATOM 626 N N . PRO A 1 85 ? 0.022 -12.912 7.665 1.00 74.62 85 PRO A N 1
ATOM 627 C CA . PRO A 1 85 ? -1.330 -12.889 7.135 1.00 74.62 85 PRO A CA 1
ATOM 628 C C . PRO A 1 85 ? -1.467 -11.717 6.160 1.00 74.62 85 PRO A C 1
ATOM 630 O O . PRO A 1 85 ? -1.210 -10.566 6.513 1.00 74.62 85 PRO A O 1
ATOM 633 N N . TYR A 1 86 ? -1.891 -12.008 4.935 1.00 72.31 86 TYR A N 1
ATOM 634 C CA . TYR A 1 86 ? -2.200 -11.003 3.923 1.00 72.31 86 TYR A CA 1
ATOM 635 C C . TYR A 1 86 ? -3.667 -11.126 3.511 1.00 72.31 86 TYR A C 1
ATOM 637 O O . TYR A 1 86 ? -4.254 -12.208 3.556 1.00 72.31 86 TYR A O 1
ATOM 645 N N . LEU A 1 87 ? -4.272 -10.000 3.138 1.00 73.50 87 LEU A N 1
ATOM 646 C CA . LEU A 1 87 ? -5.621 -9.985 2.591 1.00 73.50 87 LEU A CA 1
ATOM 647 C C . LEU A 1 87 ? -5.554 -10.374 1.111 1.00 73.50 87 LEU A C 1
ATOM 649 O O . LEU A 1 87 ? -4.944 -9.660 0.314 1.00 73.50 87 LEU A O 1
ATOM 653 N N . VAL A 1 88 ? -6.201 -11.483 0.750 1.00 72.19 88 VAL A N 1
ATOM 654 C CA . VAL A 1 88 ? -6.517 -11.790 -0.650 1.00 72.19 88 VAL A CA 1
ATOM 655 C C . VAL A 1 88 ? -7.720 -10.931 -1.031 1.00 72.19 88 VAL A C 1
ATOM 657 O O . VAL A 1 88 ? -8.822 -11.142 -0.529 1.00 72.19 88 VAL A O 1
ATOM 660 N N . MET A 1 89 ? -7.495 -9.929 -1.874 1.00 72.75 89 MET A N 1
ATOM 661 C CA . MET A 1 89 ? -8.505 -9.001 -2.368 1.00 72.75 89 MET A CA 1
ATOM 662 C C . MET A 1 89 ? -8.750 -9.217 -3.860 1.00 72.75 89 MET A C 1
ATOM 664 O O . MET A 1 89 ? -7.855 -9.049 -4.685 1.00 72.75 89 MET A O 1
ATOM 668 N N . ASP A 1 90 ? -9.998 -9.516 -4.219 1.00 72.44 90 ASP A N 1
ATOM 669 C CA . ASP A 1 90 ? -10.457 -9.532 -5.611 1.00 72.44 90 ASP A CA 1
ATOM 670 C C . ASP A 1 90 ? -10.750 -8.090 -6.070 1.00 72.44 90 ASP A C 1
ATOM 672 O O . ASP A 1 90 ? -11.896 -7.662 -6.218 1.00 72.44 90 ASP A O 1
ATOM 676 N N . THR A 1 91 ? -9.679 -7.295 -6.162 1.00 71.00 91 THR A N 1
ATOM 677 C CA . THR A 1 91 ? -9.682 -5.881 -6.591 1.00 71.00 91 THR A CA 1
ATOM 678 C C . THR A 1 91 ? -8.563 -5.557 -7.583 1.00 71.00 91 THR A C 1
ATOM 680 O O . THR A 1 91 ? -8.290 -4.391 -7.860 1.00 71.00 91 THR A O 1
ATOM 683 N N . GLY A 1 92 ? -7.878 -6.581 -8.104 1.00 64.94 92 GLY A N 1
ATOM 684 C CA . GLY A 1 92 ? -6.732 -6.434 -9.010 1.00 64.94 92 GLY A CA 1
ATOM 685 C C . GLY A 1 92 ? -5.419 -6.018 -8.333 1.00 64.94 92 GLY A C 1
ATOM 686 O O . GLY A 1 92 ? -4.388 -5.966 -8.994 1.00 64.94 92 GLY A O 1
ATOM 687 N N . ALA A 1 93 ? -5.428 -5.737 -7.024 1.00 59.16 93 ALA A N 1
ATOM 688 C CA . ALA A 1 93 ? -4.224 -5.412 -6.254 1.00 59.16 93 ALA A CA 1
ATOM 689 C C . ALA A 1 93 ? -3.608 -6.632 -5.546 1.00 59.16 93 ALA A C 1
ATOM 691 O O . ALA A 1 93 ? -2.433 -6.604 -5.179 1.00 59.16 93 ALA A O 1
ATOM 692 N N . SER A 1 94 ? -4.371 -7.712 -5.351 1.00 51.75 94 SER A N 1
ATOM 693 C CA . SER A 1 94 ? -3.773 -9.002 -5.020 1.00 51.75 94 SER A CA 1
ATOM 694 C C . SER A 1 94 ? -3.322 -9.671 -6.301 1.00 51.75 94 SER A C 1
ATOM 696 O O . SER A 1 94 ? -4.147 -9.983 -7.155 1.00 51.75 94 SER A O 1
ATOM 698 N N . LEU A 1 95 ? -2.026 -9.968 -6.393 1.00 52.81 95 LEU A N 1
ATOM 699 C CA . LEU A 1 95 ? -1.598 -11.091 -7.212 1.00 52.81 95 LEU A CA 1
ATOM 700 C C . LEU A 1 95 ? -2.210 -12.327 -6.554 1.00 52.81 95 LEU A C 1
ATOM 702 O O . LEU A 1 95 ? -1.729 -12.774 -5.510 1.00 52.81 95 LEU A O 1
ATOM 706 N N . ALA A 1 96 ? -3.339 -12.801 -7.082 1.00 47.84 96 ALA A N 1
ATOM 707 C CA . ALA A 1 96 ? -3.891 -14.074 -6.661 1.00 47.84 96 ALA A CA 1
ATOM 708 C C . ALA A 1 96 ? -2.765 -15.114 -6.776 1.00 47.84 96 ALA A C 1
ATOM 710 O O . ALA A 1 96 ? -2.071 -15.133 -7.797 1.00 47.84 96 ALA A O 1
ATOM 711 N N . PRO A 1 97 ? -2.526 -15.952 -5.751 1.00 46.53 97 PRO A N 1
ATOM 712 C CA . PRO A 1 97 ? -1.697 -17.127 -5.947 1.00 46.53 97 PRO A CA 1
ATOM 713 C C . PRO A 1 97 ? -2.314 -17.882 -7.118 1.00 46.53 97 PRO A C 1
ATOM 715 O O . PRO A 1 97 ? -3.484 -18.260 -7.033 1.00 46.53 97 PRO A O 1
ATOM 718 N N . TYR A 1 98 ? -1.573 -18.014 -8.218 1.00 47.22 98 TYR A N 1
ATOM 719 C CA . TYR A 1 98 ? -1.989 -18.808 -9.364 1.00 47.22 98 TYR A CA 1
ATOM 720 C C . TYR A 1 98 ? -2.313 -20.215 -8.846 1.00 47.22 98 TYR A C 1
ATOM 722 O O . TYR A 1 98 ? -1.422 -21.002 -8.533 1.00 47.22 98 TYR A O 1
ATOM 730 N N . ASN A 1 99 ? -3.603 -20.491 -8.644 1.00 53.50 99 ASN A N 1
ATOM 731 C CA . ASN A 1 99 ? -4.094 -21.774 -8.138 1.00 53.50 99 ASN A CA 1
ATOM 732 C C . ASN A 1 99 ? -4.263 -22.787 -9.281 1.00 53.50 99 ASN A C 1
ATOM 734 O O . ASN A 1 99 ? -4.715 -23.911 -9.065 1.00 53.50 99 ASN A O 1
ATOM 738 N N . HIS A 1 100 ? -3.900 -22.391 -10.498 1.00 57.31 100 HIS A N 1
ATOM 739 C CA . HIS A 1 100 ? -3.859 -23.205 -11.698 1.00 57.31 100 HIS A CA 1
ATOM 740 C C . HIS A 1 100 ? -2.417 -23.355 -12.185 1.00 57.31 100 HIS A C 1
ATOM 742 O O . HIS A 1 100 ? -1.566 -22.491 -11.981 1.00 57.31 100 HIS A O 1
ATOM 748 N N . VAL A 1 101 ? -2.134 -24.489 -12.824 1.00 60.19 101 VAL A N 1
ATOM 749 C CA . VAL A 1 101 ? -0.842 -24.720 -13.473 1.00 60.19 101 VAL A CA 1
ATOM 750 C C . VAL A 1 101 ? -0.850 -23.976 -14.800 1.00 60.19 101 VAL A C 1
ATOM 752 O O . VAL A 1 101 ? -1.552 -24.368 -15.729 1.00 60.19 101 VAL A O 1
ATOM 755 N N . GLU A 1 102 ? -0.050 -22.926 -14.895 1.00 64.19 102 GLU A N 1
ATOM 756 C CA . GLU A 1 102 ? 0.209 -22.212 -16.139 1.00 64.19 102 GLU A CA 1
ATOM 757 C C . GLU A 1 102 ? 1.710 -22.053 -16.372 1.00 64.19 102 GLU A C 1
ATOM 759 O O . GLU A 1 102 ? 2.537 -22.224 -15.471 1.00 64.19 102 GLU A O 1
ATOM 764 N N . LEU A 1 103 ? 2.077 -21.755 -17.618 1.00 65.25 103 LEU A N 1
ATOM 765 C CA . LEU A 1 103 ? 3.420 -21.270 -17.909 1.00 65.25 103 LEU A CA 1
ATOM 766 C C . LEU A 1 103 ? 3.617 -19.971 -17.124 1.00 65.25 103 LEU A C 1
ATOM 768 O O . LEU A 1 103 ? 2.730 -19.126 -17.128 1.00 65.25 103 LEU A O 1
ATOM 772 N N . GLY A 1 104 ? 4.757 -19.823 -16.445 1.00 59.50 104 GLY A N 1
ATOM 773 C CA . GLY A 1 104 ? 5.039 -18.631 -15.650 1.00 59.50 104 GLY A CA 1
ATOM 774 C C . GLY A 1 104 ? 4.992 -17.380 -16.523 1.00 59.50 104 GLY A C 1
ATOM 775 O O . GLY A 1 104 ? 5.918 -17.129 -17.295 1.00 59.50 104 GLY A O 1
ATOM 776 N N . GLN A 1 105 ? 3.904 -16.624 -16.412 1.00 64.19 105 GLN A N 1
ATOM 777 C CA . GLN A 1 105 ? 3.687 -15.374 -17.124 1.00 64.19 105 GLN A CA 1
ATOM 778 C C . GLN A 1 105 ? 3.867 -14.187 -16.162 1.00 64.19 105 GLN A C 1
ATOM 780 O O . GLN A 1 105 ? 3.514 -14.285 -14.983 1.00 64.19 105 GLN A O 1
ATOM 785 N N . PRO A 1 106 ? 4.426 -13.058 -16.632 1.00 58.94 106 PRO A N 1
ATOM 786 C CA . PRO A 1 106 ? 4.813 -12.791 -18.017 1.00 58.94 106 PRO A CA 1
ATOM 787 C C . PRO A 1 106 ? 6.169 -13.390 -18.432 1.00 58.94 106 PRO A C 1
ATOM 789 O O . PRO A 1 106 ? 7.152 -13.334 -17.694 1.00 58.94 106 PRO A O 1
ATOM 792 N N . MET A 1 107 ? 6.246 -13.925 -19.656 1.00 67.69 107 MET A N 1
ATOM 793 C CA . MET A 1 107 ? 7.514 -14.353 -20.273 1.00 67.69 107 MET A CA 1
ATOM 794 C C . MET A 1 107 ? 8.254 -13.165 -20.913 1.00 67.69 107 MET A C 1
ATOM 796 O O . MET A 1 107 ? 7.646 -12.137 -21.199 1.00 67.69 107 MET A O 1
ATOM 800 N N . PHE A 1 108 ? 9.552 -13.304 -21.232 1.00 69.44 108 PHE A N 1
ATOM 801 C CA . PHE A 1 108 ? 10.347 -12.230 -21.870 1.00 69.44 108 PHE A CA 1
ATOM 802 C C . PHE A 1 108 ? 9.656 -11.597 -23.093 1.00 69.44 108 PHE A C 1
ATOM 804 O O . PHE A 1 108 ? 9.672 -10.381 -23.249 1.00 69.44 108 PHE A O 1
ATOM 811 N N . THR A 1 109 ? 9.001 -12.401 -23.938 1.00 71.00 109 THR A N 1
ATOM 812 C CA . THR A 1 109 ? 8.277 -11.886 -25.114 1.00 71.00 109 THR A CA 1
ATOM 813 C C . THR A 1 109 ? 7.102 -10.976 -24.750 1.00 71.00 109 THR A C 1
ATOM 815 O O . THR A 1 109 ? 6.782 -10.065 -25.508 1.00 71.00 109 THR A O 1
ATOM 818 N N . GLU A 1 110 ? 6.472 -11.197 -23.599 1.00 73.25 110 GLU A N 1
ATOM 819 C CA . GLU A 1 110 ? 5.299 -10.450 -23.138 1.00 73.25 110 GLU A CA 1
ATOM 820 C C . GLU A 1 110 ? 5.707 -9.108 -22.538 1.00 73.25 110 GLU A C 1
ATOM 822 O O . GLU A 1 110 ? 4.997 -8.122 -22.705 1.00 73.25 110 GLU A O 1
ATOM 827 N N . TYR A 1 111 ? 6.911 -9.036 -21.957 1.00 69.44 111 TYR A N 1
ATOM 828 C CA . TYR A 1 111 ? 7.520 -7.765 -21.573 1.00 69.44 111 TYR A CA 1
ATOM 829 C C . TYR A 1 111 ? 7.787 -6.847 -22.769 1.00 69.44 111 TYR A C 1
ATOM 831 O O . TYR A 1 111 ? 7.854 -5.641 -22.577 1.00 69.44 111 TYR A O 1
ATOM 839 N N . VAL A 1 112 ? 7.966 -7.370 -23.985 1.00 70.31 112 VAL A N 1
ATOM 840 C CA . VAL A 1 112 ? 8.305 -6.545 -25.160 1.00 70.31 112 VAL A CA 1
ATOM 841 C C . VAL A 1 112 ? 7.082 -6.266 -26.034 1.00 70.31 112 VAL A C 1
ATOM 843 O O . VAL A 1 112 ? 6.901 -5.138 -26.485 1.00 70.31 112 VAL A O 1
ATOM 846 N N . TRP A 1 113 ? 6.233 -7.271 -26.258 1.00 71.31 113 TRP A N 1
ATOM 847 C CA . TRP A 1 113 ? 5.160 -7.223 -27.260 1.00 71.31 113 TRP A CA 1
ATOM 848 C C . TRP A 1 113 ? 3.747 -7.374 -26.674 1.00 71.31 113 TRP A C 1
ATOM 850 O O . TRP A 1 113 ? 2.787 -7.481 -27.436 1.00 71.31 113 TRP A O 1
ATOM 860 N N . GLY A 1 114 ? 3.601 -7.408 -25.344 1.00 68.06 114 GLY A N 1
ATOM 861 C CA . GLY A 1 114 ? 2.352 -7.795 -24.677 1.00 68.06 114 GLY A CA 1
ATOM 862 C C . GLY A 1 114 ? 2.071 -9.300 -24.791 1.00 68.06 114 GLY A C 1
ATOM 863 O O . GLY A 1 114 ? 2.781 -10.022 -25.500 1.00 68.06 114 GLY A O 1
ATOM 864 N N . ARG A 1 115 ? 1.056 -9.806 -24.077 1.00 70.00 115 ARG A N 1
ATOM 865 C CA . ARG A 1 115 ? 0.707 -11.241 -24.073 1.00 70.00 115 ARG A CA 1
ATOM 866 C C . ARG A 1 115 ? 0.398 -11.735 -25.492 1.00 70.00 115 ARG A C 1
ATOM 868 O O . ARG A 1 115 ? -0.487 -11.217 -26.164 1.00 70.00 115 ARG A O 1
ATOM 875 N N . GLN A 1 116 ? 1.164 -12.729 -25.946 1.00 71.50 116 GLN A N 1
ATOM 876 C CA . GLN A 1 116 ? 1.010 -13.361 -27.269 1.00 71.50 116 GLN A CA 1
ATOM 877 C C . GLN A 1 116 ? 0.305 -14.727 -27.186 1.00 71.50 116 GLN A C 1
ATOM 879 O O . GLN A 1 116 ? -0.238 -15.202 -28.179 1.00 71.50 116 GLN A O 1
ATOM 884 N N . TYR A 1 117 ? 0.317 -15.362 -26.008 1.00 64.25 117 TYR A N 1
ATOM 885 C CA . TYR A 1 117 ? -0.244 -16.692 -25.763 1.00 64.25 117 TYR A CA 1
ATOM 886 C C . TYR A 1 117 ? -1.019 -16.702 -24.434 1.00 64.25 117 TYR A C 1
ATOM 888 O O . TYR A 1 117 ? -0.532 -16.174 -23.435 1.00 64.25 117 TYR A O 1
ATOM 896 N N . GLY A 1 118 ? -2.203 -17.320 -24.410 1.00 67.00 118 GLY A N 1
ATOM 897 C CA . GLY A 1 118 ? -3.117 -17.315 -23.256 1.00 67.00 118 GLY A CA 1
ATOM 898 C C . GLY A 1 118 ? -4.250 -16.293 -23.392 1.00 67.00 118 GLY A C 1
ATOM 899 O O . GLY A 1 118 ? -4.410 -15.664 -24.436 1.00 67.00 118 GLY A O 1
ATOM 900 N N . GLU A 1 119 ? -5.074 -16.150 -22.354 1.00 66.25 119 GLU A N 1
ATOM 901 C CA . GLU A 1 119 ? -6.186 -15.193 -22.359 1.00 66.25 119 GLU A CA 1
ATOM 902 C C . GLU A 1 119 ? -5.675 -13.754 -22.244 1.00 66.25 119 GLU A C 1
ATOM 904 O O . GLU A 1 119 ? -4.833 -13.457 -21.412 1.00 66.25 119 GLU A O 1
ATOM 909 N N . ASN A 1 120 ? -6.203 -12.808 -23.017 1.00 64.12 120 ASN A N 1
ATOM 910 C CA . ASN A 1 120 ? -5.752 -11.408 -22.940 1.00 64.12 120 ASN A C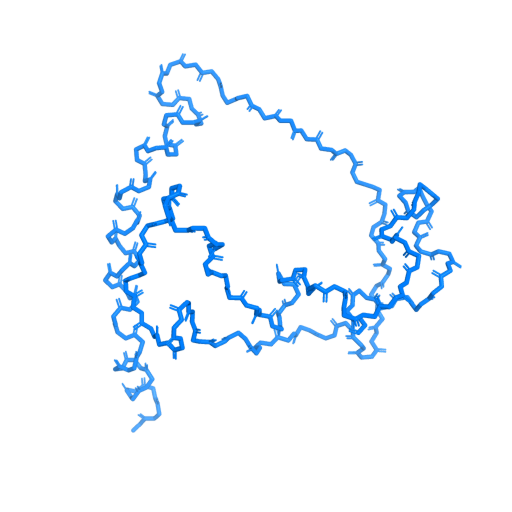A 1
ATOM 911 C C . ASN A 1 120 ? -6.254 -10.656 -21.691 1.00 64.12 120 ASN A C 1
ATOM 913 O O . ASN A 1 120 ? -5.970 -9.468 -21.537 1.00 64.12 120 ASN A O 1
ATOM 917 N N . THR A 1 121 ? -6.995 -11.330 -20.806 1.00 62.03 121 THR A N 1
ATOM 918 C CA . THR A 1 121 ? -7.467 -10.759 -19.542 1.00 62.03 121 THR A CA 1
ATOM 919 C C . THR A 1 121 ? -6.305 -10.508 -18.579 1.00 62.03 121 THR A C 1
ATOM 921 O O . THR A 1 121 ? -5.327 -11.257 -18.523 1.00 62.03 121 THR A O 1
ATOM 924 N N . ILE A 1 122 ? -6.415 -9.414 -17.828 1.00 60.56 122 ILE A N 1
ATOM 925 C CA . ILE A 1 122 ? -5.486 -9.050 -16.751 1.00 60.56 122 ILE A CA 1
ATOM 926 C C . ILE A 1 122 ? -5.853 -9.813 -15.465 1.00 60.56 122 ILE A C 1
ATOM 928 O O . ILE A 1 122 ? -5.001 -9.991 -14.598 1.00 60.56 122 ILE A O 1
ATOM 932 N N . ASN A 1 123 ? -7.102 -10.280 -15.357 1.00 57.88 123 ASN A N 1
ATOM 933 C CA . ASN A 1 123 ? -7.654 -10.981 -14.201 1.00 57.88 123 ASN A CA 1
ATOM 934 C C . ASN A 1 123 ? -8.412 -12.247 -14.665 1.00 57.88 123 ASN A C 1
ATOM 936 O O . ASN A 1 123 ? -9.625 -12.156 -14.883 1.00 57.88 123 ASN A O 1
ATOM 940 N N . PRO A 1 124 ? -7.712 -13.369 -14.929 1.00 54.09 124 PRO A N 1
ATOM 941 C CA . PRO A 1 124 ? -8.341 -14.654 -15.257 1.00 54.09 124 PRO A CA 1
ATOM 942 C C . PRO A 1 124 ? -9.132 -15.250 -14.081 1.00 54.09 124 PRO A C 1
ATOM 944 O O . PRO A 1 124 ? -8.804 -14.939 -12.912 1.00 54.09 124 PRO A O 1
#

Organism: Mycobacterium tuberculosis (NCBI:txid1773)

Radius of gyration: 19.57 Å; chains: 1; bounding box: 51×38×42 Å